Protein AF-A0A925NQA7-F1 (afdb_monomer_lite)

Foldseek 3Di:
DPFQQKKKKWKQDPVVRWTKIWIDGRNWFTQKMDIPPPRDIGPVRVLVRVLDPDTDIDMGRPGPPDPPPSRNRLGQTPVLVVVCPPPDDPDSVVSSPPPVVVVVVVVVVVVPPDDPPVDPVVVVVVVVVVVVVVVVVVVVVVVVVVVVVVVVVVVVVVVVVVVVD

Secondary structure (DSSP, 8-state):
----SEEEEEEEETTTTEEEEEEEETTTEEEEEEETTT--BSHHHHHHHHT--SSEEEEEE-TTS--GGG-----EEHHHHHTT-S---SSHHHHTT--HHHHHHHHHHHTTTS---TTTHHHHHHHHHHHHHHHHHHHHHHHHHHHHHHHHHHHHHHHHHHH--

Structure (mmCIF, N/CA/C/O backbone):
data_AF-A0A925NQA7-F1
#
_entry.id   AF-A0A925NQA7-F1
#
loop_
_atom_site.group_PDB
_atom_site.id
_atom_site.type_symbol
_atom_site.label_atom_id
_atom_site.label_alt_id
_atom_site.label_comp_id
_atom_site.label_asym_id
_atom_site.label_entity_id
_atom_site.label_seq_id
_atom_site.pdbx_PDB_ins_code
_atom_site.Cartn_x
_atom_site.Cartn_y
_atom_site.Cartn_z
_atom_site.occupancy
_atom_site.B_iso_or_equiv
_atom_site.auth_seq_id
_atom_site.auth_comp_id
_atom_site.auth_asym_id
_atom_site.auth_atom_id
_atom_site.pdbx_PDB_model_num
ATOM 1 N N . MET A 1 1 ? -11.123 -5.179 -18.446 1.00 50.88 1 MET A N 1
ATOM 2 C CA . MET A 1 1 ? -11.199 -4.831 -17.012 1.00 50.88 1 MET A CA 1
ATOM 3 C C . MET A 1 1 ? -10.976 -3.338 -16.896 1.00 50.88 1 MET A C 1
ATOM 5 O O . MET A 1 1 ? -9.967 -2.855 -17.395 1.00 50.88 1 MET A O 1
ATOM 9 N N . GLN A 1 2 ? -11.957 -2.610 -16.370 1.00 53.34 2 GLN A N 1
ATOM 10 C CA . GLN A 1 2 ? -11.882 -1.162 -16.194 1.00 53.34 2 GLN A CA 1
ATOM 11 C C . GLN A 1 2 ? -10.769 -0.862 -15.182 1.00 53.34 2 GLN A C 1
ATOM 13 O O . GLN A 1 2 ? -10.703 -1.492 -14.128 1.00 53.34 2 GLN A O 1
ATOM 18 N N . LYS A 1 3 ? -9.820 -0.002 -15.558 1.00 58.53 3 LYS A N 1
ATOM 19 C CA . LYS A 1 3 ? -8.661 0.317 -14.724 1.00 58.53 3 LYS A CA 1
ATOM 20 C C . LYS A 1 3 ? -9.125 1.291 -13.642 1.00 58.53 3 LYS A C 1
ATOM 22 O O . LYS A 1 3 ? -9.306 2.467 -13.932 1.00 58.53 3 LYS A O 1
ATOM 27 N N . VAL A 1 4 ? -9.357 0.777 -12.438 1.00 65.50 4 VAL A N 1
ATOM 28 C CA . VAL A 1 4 ? -9.710 1.583 -11.265 1.00 65.50 4 VAL A CA 1
ATOM 29 C C . VAL A 1 4 ? -8.491 2.422 -10.886 1.00 65.50 4 VAL A C 1
ATOM 31 O O . VAL A 1 4 ? -7.438 1.881 -10.540 1.00 65.50 4 VAL A O 1
ATOM 34 N N . GLU A 1 5 ? -8.602 3.739 -11.031 1.00 75.88 5 GLU A N 1
ATOM 35 C CA . GLU A 1 5 ? -7.496 4.671 -10.789 1.00 75.88 5 GLU A CA 1
ATOM 36 C C . GLU A 1 5 ? -7.332 4.950 -9.290 1.00 75.88 5 GLU A C 1
ATOM 38 O O . GLU A 1 5 ? -6.217 4.870 -8.769 1.00 75.88 5 GLU A O 1
ATOM 43 N N . SER A 1 6 ? -8.451 5.161 -8.593 1.00 82.56 6 SER A N 1
ATOM 44 C CA . SER A 1 6 ? -8.531 5.308 -7.140 1.00 82.56 6 SER A CA 1
ATOM 45 C C . SER A 1 6 ? -9.804 4.648 -6.611 1.00 82.56 6 SER A C 1
ATOM 47 O O . SER A 1 6 ? -10.866 4.765 -7.215 1.00 82.56 6 SER A O 1
ATOM 49 N N . GLY A 1 7 ? -9.718 3.979 -5.467 1.00 86.00 7 GLY A N 1
ATOM 50 C CA . GLY A 1 7 ? -10.853 3.358 -4.795 1.00 86.00 7 GLY A CA 1
ATOM 51 C C . GLY A 1 7 ? -10.732 3.458 -3.281 1.00 86.00 7 GLY A C 1
ATOM 52 O O . GLY A 1 7 ? -9.631 3.556 -2.749 1.00 86.00 7 GLY A O 1
ATOM 53 N N . ILE A 1 8 ? -11.859 3.427 -2.586 1.00 87.88 8 ILE A N 1
ATOM 54 C CA . ILE A 1 8 ? -11.936 3.447 -1.127 1.00 87.88 8 ILE A CA 1
ATOM 55 C C . ILE A 1 8 ? -12.511 2.108 -0.675 1.00 87.88 8 ILE A C 1
ATOM 57 O O . ILE A 1 8 ? -13.567 1.682 -1.140 1.00 87.88 8 ILE A O 1
ATOM 61 N N . LEU A 1 9 ? -11.810 1.433 0.225 1.00 87.88 9 LEU A N 1
ATOM 62 C CA . LEU A 1 9 ? -12.281 0.236 0.902 1.00 87.88 9 LEU A CA 1
ATOM 63 C C . LEU A 1 9 ? -12.857 0.641 2.259 1.00 87.88 9 LEU A C 1
ATOM 65 O O . LEU A 1 9 ? -12.115 0.995 3.170 1.00 87.88 9 LEU A O 1
ATOM 69 N N . TYR A 1 10 ? -14.176 0.584 2.380 1.00 88.75 10 TYR A N 1
ATOM 70 C CA . TYR A 1 10 ? -14.894 0.791 3.628 1.00 88.75 10 TYR A CA 1
ATOM 71 C C . TYR A 1 10 ? -14.980 -0.525 4.401 1.00 88.75 10 TYR A C 1
ATOM 73 O O . TYR A 1 10 ? -15.350 -1.563 3.843 1.00 88.75 10 TYR A O 1
ATOM 81 N N . ILE A 1 11 ? -14.637 -0.484 5.681 1.00 89.31 11 ILE A N 1
ATOM 82 C CA . ILE A 1 11 ? -14.584 -1.642 6.568 1.00 89.31 11 ILE A CA 1
ATOM 83 C C . ILE A 1 11 ? -15.437 -1.326 7.789 1.00 89.31 11 ILE A C 1
ATOM 85 O O . ILE A 1 11 ? -15.196 -0.338 8.479 1.00 89.31 11 ILE A O 1
ATOM 89 N N . ASN A 1 12 ? -16.422 -2.179 8.059 1.00 88.69 12 ASN A N 1
ATOM 90 C CA . ASN A 1 12 ? -17.249 -2.100 9.258 1.00 88.69 12 ASN A CA 1
ATOM 91 C C . ASN A 1 12 ? -17.246 -3.450 9.977 1.00 88.69 12 ASN A C 1
ATOM 93 O O . ASN A 1 12 ? -17.753 -4.438 9.444 1.00 88.69 12 ASN A O 1
ATOM 97 N N . SER A 1 13 ? -16.692 -3.494 11.187 1.00 86.94 13 SER A N 1
ATOM 98 C CA . SER A 1 13 ? -16.791 -4.654 12.067 1.00 86.94 13 SER A CA 1
ATOM 99 C C . SER A 1 13 ? -17.734 -4.367 13.238 1.00 86.94 13 SER A C 1
ATOM 101 O O . SER A 1 13 ? -17.354 -3.651 14.172 1.00 86.94 13 SER A O 1
ATOM 103 N N . PRO A 1 14 ? -18.940 -4.968 13.259 1.00 79.50 14 PRO A N 1
ATOM 104 C CA . PRO A 1 14 ? -19.866 -4.806 14.375 1.00 79.50 14 PRO A CA 1
ATOM 105 C C . PRO A 1 14 ? -19.363 -5.472 15.666 1.00 79.50 14 PRO A C 1
ATOM 107 O O . PRO A 1 14 ? -19.711 -5.018 16.755 1.00 79.50 14 PRO A O 1
ATOM 110 N N . GLN A 1 15 ? -18.526 -6.514 15.572 1.00 77.75 15 GLN A N 1
ATOM 111 C CA . GLN A 1 15 ? -17.936 -7.170 16.745 1.00 77.75 15 GLN A CA 1
ATOM 112 C C . GLN A 1 15 ? -16.843 -6.314 17.389 1.00 77.75 15 GLN A C 1
ATOM 114 O O . GLN A 1 15 ? -16.854 -6.108 18.602 1.00 77.75 15 GLN A O 1
ATOM 119 N N . SER A 1 16 ? -15.924 -5.779 16.582 1.00 74.06 16 SER A N 1
ATOM 120 C CA . SER A 1 16 ? -14.827 -4.947 17.083 1.00 74.06 16 SER A CA 1
ATOM 121 C C . SER A 1 16 ? -15.239 -3.492 17.330 1.00 74.06 16 SER A C 1
ATOM 123 O O . SER A 1 16 ? -14.448 -2.737 17.892 1.00 74.06 16 SER A O 1
ATOM 125 N N . LYS A 1 17 ? -16.460 -3.091 16.932 1.00 81.31 17 LYS A N 1
ATOM 126 C CA . LYS A 1 17 ? -16.945 -1.695 16.923 1.00 81.31 17 LYS A CA 1
ATOM 127 C C . LYS A 1 17 ? -15.963 -0.748 16.224 1.00 81.31 17 LYS A C 1
ATOM 129 O O . LYS A 1 17 ? -15.743 0.375 16.672 1.00 81.31 17 LYS A O 1
ATOM 134 N N . LEU A 1 18 ? -15.341 -1.240 15.155 1.00 83.75 18 LEU A N 1
ATOM 135 C CA . LEU A 1 18 ? -14.381 -0.496 14.352 1.00 83.75 18 LEU A CA 1
ATOM 136 C C . LEU A 1 18 ? -14.991 -0.235 12.984 1.00 83.75 18 LEU A C 1
ATOM 138 O O . LEU A 1 18 ? -15.390 -1.163 12.281 1.00 83.75 18 LEU A O 1
ATOM 142 N N . GLU A 1 19 ? -15.021 1.037 12.619 1.00 87.94 19 GLU A N 1
ATOM 143 C CA . GLU A 1 19 ? -15.396 1.500 11.294 1.00 87.94 19 GLU A CA 1
ATOM 144 C C . GLU A 1 19 ? -14.228 2.294 10.729 1.00 87.94 19 GLU A C 1
ATOM 146 O O . GLU A 1 19 ? -13.608 3.096 11.435 1.00 87.94 19 GLU A O 1
ATOM 151 N N . GLY A 1 20 ? -13.898 2.070 9.466 1.00 88.81 20 GLY A N 1
ATOM 152 C CA . GLY A 1 20 ? -12.816 2.797 8.835 1.00 88.81 20 GLY A CA 1
ATOM 153 C C . GLY A 1 20 ? -12.794 2.671 7.328 1.00 88.81 20 GLY A C 1
ATOM 154 O O . GLY A 1 20 ? -13.499 1.872 6.718 1.00 88.81 20 GLY A O 1
ATOM 155 N N . GLU A 1 21 ? -11.954 3.501 6.739 1.00 89.44 21 GLU A N 1
ATOM 156 C CA . GLU A 1 21 ? -11.790 3.639 5.303 1.00 89.44 21 GLU A CA 1
ATOM 157 C C . GLU A 1 21 ? -10.316 3.464 4.965 1.00 89.44 21 GLU A C 1
ATOM 159 O O . GLU A 1 21 ? -9.455 4.028 5.638 1.00 89.44 21 GLU A O 1
ATOM 164 N N . ILE A 1 22 ? -10.018 2.694 3.922 1.00 88.81 22 ILE A N 1
ATOM 165 C CA . ILE A 1 22 ? -8.671 2.520 3.379 1.00 88.81 22 ILE A CA 1
ATOM 166 C C . ILE A 1 22 ? -8.655 3.035 1.944 1.00 88.81 22 ILE A C 1
ATOM 168 O O . ILE A 1 22 ? -9.431 2.590 1.101 1.00 88.81 22 ILE A O 1
ATOM 172 N N . GLY A 1 23 ? -7.740 3.950 1.648 1.00 88.00 23 GLY A N 1
ATOM 173 C CA . GLY A 1 23 ? -7.524 4.463 0.306 1.00 88.00 23 GLY A CA 1
ATOM 174 C C . GLY A 1 23 ? -6.668 3.501 -0.508 1.00 88.00 23 GLY A C 1
ATOM 175 O O . GLY A 1 23 ? -5.614 3.052 -0.053 1.00 88.00 23 GLY A O 1
ATOM 176 N N . VAL A 1 24 ? -7.112 3.186 -1.721 1.00 84.94 24 VAL A N 1
ATOM 177 C CA . VAL A 1 24 ? -6.430 2.297 -2.661 1.00 84.94 24 VAL A CA 1
ATOM 178 C C . VAL A 1 24 ? -6.185 3.035 -3.968 1.00 84.94 24 VAL A C 1
ATOM 180 O O . VAL A 1 24 ? -7.114 3.439 -4.658 1.00 84.94 24 VAL A O 1
ATOM 183 N N . PHE A 1 25 ? -4.926 3.145 -4.366 1.00 83.25 25 PHE A N 1
ATOM 184 C CA . PHE A 1 25 ? -4.509 3.737 -5.627 1.00 83.25 25 PHE A CA 1
ATOM 185 C C . PHE A 1 25 ? -4.082 2.661 -6.626 1.00 83.25 25 PHE A C 1
ATOM 187 O O . PHE A 1 25 ? -3.329 1.732 -6.305 1.00 83.25 25 PHE A O 1
ATOM 194 N N . HIS A 1 26 ? -4.572 2.788 -7.860 1.00 79.25 26 HIS A N 1
ATOM 195 C CA . HIS A 1 26 ? -4.302 1.883 -8.981 1.00 79.25 26 HIS A CA 1
ATOM 196 C C . HIS A 1 26 ? -4.595 0.400 -8.684 1.00 79.25 26 HIS A C 1
ATOM 198 O O . HIS A 1 26 ? -4.011 -0.490 -9.303 1.00 79.25 26 HIS A O 1
ATOM 204 N N . GLY A 1 27 ? -5.452 0.118 -7.697 1.00 73.38 27 GLY A N 1
ATOM 205 C CA . GLY A 1 27 ? -5.772 -1.241 -7.248 1.00 73.38 27 GLY A CA 1
ATOM 206 C C . GLY A 1 27 ? -4.603 -2.023 -6.634 1.00 73.38 27 GLY A C 1
ATOM 207 O O . GLY A 1 27 ? -4.743 -3.218 -6.392 1.00 73.38 27 GLY A O 1
ATOM 208 N N . ILE A 1 28 ? -3.444 -1.396 -6.404 1.00 80.75 28 ILE A N 1
ATOM 209 C CA . ILE A 1 28 ? -2.222 -2.089 -5.953 1.00 80.75 28 ILE A CA 1
ATOM 210 C C . ILE A 1 28 ? -1.510 -1.404 -4.790 1.00 80.75 28 ILE A C 1
ATOM 212 O O . ILE A 1 28 ? -0.726 -2.061 -4.100 1.00 80.75 28 ILE A O 1
ATOM 216 N N . PHE A 1 29 ? -1.753 -0.112 -4.573 1.00 81.62 29 PHE A N 1
ATOM 217 C CA . PHE A 1 29 ? -1.130 0.661 -3.507 1.00 81.62 29 PHE A CA 1
ATOM 218 C C . PHE A 1 29 ? -2.184 1.095 -2.494 1.00 81.62 29 PHE A C 1
ATOM 220 O O . PHE A 1 29 ? -3.223 1.600 -2.892 1.00 81.62 29 PHE A O 1
ATOM 227 N N . LEU A 1 30 ? -1.918 0.929 -1.203 1.00 84.75 30 LEU A N 1
ATOM 228 C CA . LEU A 1 30 ? -2.695 1.552 -0.136 1.00 84.75 30 LEU A CA 1
ATOM 229 C C . LEU A 1 30 ? -2.091 2.922 0.153 1.00 84.75 30 LEU A C 1
ATOM 231 O O . LEU A 1 30 ? -0.904 2.959 0.469 1.00 84.75 30 LEU A O 1
ATOM 235 N N . THR A 1 31 ? -2.880 3.995 0.042 1.00 84.19 31 THR A N 1
ATOM 236 C CA . THR A 1 31 ? -2.435 5.396 0.212 1.00 84.19 31 THR A CA 1
ATOM 237 C C . THR A 1 31 ? -2.496 5.901 1.643 1.00 84.19 31 THR A C 1
ATOM 239 O O . THR A 1 31 ? -1.745 6.800 2.018 1.00 84.19 31 THR A O 1
ATOM 242 N N . GLY A 1 32 ? -3.397 5.325 2.430 1.00 85.12 32 GLY A N 1
ATOM 243 C CA . GLY A 1 32 ? -3.710 5.746 3.784 1.00 85.12 32 GLY A CA 1
ATOM 244 C C . GLY A 1 32 ? -4.954 5.024 4.282 1.00 85.12 32 GLY A C 1
ATOM 245 O O . GLY A 1 32 ? -5.647 4.351 3.515 1.00 85.12 32 GLY A O 1
ATOM 246 N N . ALA A 1 33 ? -5.233 5.155 5.570 1.00 86.44 33 ALA A N 1
ATOM 247 C CA . ALA A 1 33 ? -6.498 4.733 6.145 1.00 86.44 33 ALA A CA 1
ATOM 248 C C . ALA A 1 33 ? -6.921 5.676 7.256 1.00 86.44 33 ALA A C 1
ATOM 250 O O . ALA A 1 33 ? -6.107 6.428 7.784 1.00 86.44 33 ALA A O 1
ATOM 251 N N . LYS A 1 34 ? -8.190 5.610 7.630 1.00 87.50 34 LYS A N 1
ATOM 252 C CA . LYS A 1 34 ? -8.762 6.398 8.711 1.00 87.50 34 LYS A CA 1
ATOM 253 C C . LYS A 1 34 ? -9.745 5.542 9.484 1.00 87.50 34 LYS A C 1
ATOM 255 O O . LYS A 1 34 ? -10.583 4.878 8.880 1.00 87.50 34 LYS A O 1
ATOM 260 N N . ILE A 1 35 ? -9.656 5.576 10.809 1.00 88.56 35 ILE A N 1
ATOM 261 C CA . ILE A 1 35 ? -10.630 4.930 11.693 1.00 88.56 35 ILE A CA 1
ATOM 262 C C . ILE A 1 35 ? -11.599 5.987 12.215 1.00 88.56 35 ILE A C 1
ATOM 264 O O . ILE A 1 35 ? -11.194 7.015 12.768 1.00 88.56 35 ILE A O 1
ATOM 268 N N . ALA A 1 36 ? -12.893 5.726 12.066 1.00 83.69 36 ALA A N 1
ATOM 269 C CA . ALA A 1 36 ? -13.938 6.561 12.626 1.00 83.69 36 ALA A CA 1
ATOM 270 C C . ALA A 1 36 ? -13.877 6.516 14.163 1.00 83.69 36 ALA A C 1
ATOM 272 O O . ALA A 1 36 ? -13.856 5.455 14.781 1.00 83.69 36 ALA A O 1
ATOM 273 N N . GLY A 1 37 ? -13.816 7.690 14.794 1.00 77.62 37 GLY A N 1
ATOM 274 C CA . GLY A 1 37 ? -13.870 7.839 16.253 1.00 77.62 37 GLY A CA 1
ATOM 275 C C . GLY A 1 37 ? -12.539 7.714 17.005 1.00 77.62 37 GLY A C 1
ATOM 276 O O . GLY A 1 37 ? -12.450 8.224 18.117 1.00 77.62 37 GLY A O 1
ATOM 277 N N . SER A 1 38 ? -11.494 7.119 16.418 1.00 73.19 38 SER A N 1
ATOM 278 C CA . SER A 1 38 ? -10.190 6.962 17.093 1.00 73.19 38 SER A CA 1
ATOM 279 C C . SER A 1 38 ? -9.195 8.089 16.792 1.00 73.19 38 SER A C 1
ATOM 281 O O . SER A 1 38 ? -8.188 8.214 17.484 1.00 73.19 38 SER A O 1
ATOM 283 N N . GLY A 1 39 ? -9.426 8.873 15.731 1.00 73.44 39 GLY A N 1
ATOM 284 C CA . GLY A 1 39 ? -8.450 9.851 15.226 1.00 73.44 39 GLY A CA 1
ATOM 285 C C . GLY A 1 39 ? -7.161 9.221 14.677 1.00 73.44 39 GLY A C 1
ATOM 286 O O . GLY A 1 39 ? -6.252 9.943 14.283 1.00 73.44 39 GLY A O 1
ATOM 287 N N . GLU A 1 40 ? -7.078 7.886 14.654 1.00 78.75 40 GLU A N 1
ATOM 288 C CA . GLU A 1 40 ? -5.977 7.139 14.058 1.00 78.75 40 GLU A CA 1
ATOM 289 C C . GLU A 1 40 ? -6.095 7.229 12.533 1.00 78.75 40 GLU A C 1
ATOM 291 O O . GLU A 1 40 ? -7.104 6.813 11.949 1.00 78.75 40 GLU A O 1
ATOM 296 N N . CYS A 1 41 ? -5.049 7.760 11.903 1.00 82.69 41 CYS A N 1
ATOM 297 C CA . CYS A 1 41 ? -4.912 7.840 10.455 1.00 82.69 41 CYS A CA 1
ATOM 298 C C . CYS A 1 41 ? -3.597 7.182 9.998 1.00 82.69 41 CYS A C 1
ATOM 300 O O . CYS A 1 41 ? -2.672 6.970 10.789 1.00 82.69 41 CYS A O 1
ATOM 302 N N . GLY A 1 42 ? -3.539 6.799 8.727 1.00 81.50 42 GLY A N 1
ATOM 303 C CA . GLY A 1 42 ? -2.353 6.249 8.082 1.00 81.50 42 GLY A CA 1
ATOM 304 C C . GLY A 1 42 ? -2.084 4.786 8.371 1.00 81.50 42 GLY A C 1
ATOM 305 O O . GLY A 1 42 ? -2.980 3.948 8.405 1.00 81.50 42 GLY A O 1
ATOM 306 N N . TYR A 1 43 ? -0.811 4.454 8.553 1.00 80.50 43 TYR A N 1
ATOM 307 C CA . TYR A 1 43 ? -0.373 3.084 8.802 1.00 80.50 43 TYR A CA 1
ATOM 308 C C . TYR A 1 43 ? -0.947 2.410 10.059 1.00 80.50 43 TYR A C 1
ATOM 310 O O . TYR A 1 43 ? -1.342 1.248 9.942 1.00 80.50 43 TYR A O 1
ATOM 318 N N . PRO A 1 44 ? -1.029 3.062 11.241 1.00 80.25 44 PRO A N 1
ATOM 319 C CA . PRO A 1 44 ? -1.645 2.425 12.405 1.00 80.25 44 PRO A CA 1
ATOM 320 C C . PRO A 1 44 ? -3.119 2.087 12.146 1.00 80.25 44 PRO A C 1
ATOM 322 O O . PRO A 1 44 ? -3.562 0.998 12.510 1.00 80.25 44 PRO A O 1
ATOM 325 N N . ALA A 1 45 ? -3.834 2.949 11.413 1.00 84.25 45 ALA A N 1
ATOM 326 C CA . ALA A 1 45 ? -5.198 2.681 10.974 1.00 84.25 45 ALA A CA 1
ATOM 327 C C . ALA A 1 45 ? -5.271 1.502 9.989 1.00 84.25 45 ALA A C 1
ATOM 329 O O . ALA A 1 45 ? -6.100 0.616 10.169 1.00 84.25 45 ALA A O 1
ATOM 330 N N . ILE A 1 46 ? -4.372 1.433 8.996 1.00 85.44 46 ILE A N 1
ATOM 331 C CA . ILE A 1 46 ? -4.301 0.299 8.055 1.00 85.44 46 ILE A CA 1
ATOM 332 C C . ILE A 1 46 ? -4.092 -1.009 8.811 1.00 85.44 46 ILE A C 1
ATOM 334 O O . ILE A 1 46 ? -4.811 -1.973 8.574 1.00 85.44 46 ILE A O 1
ATOM 338 N N . LYS A 1 47 ? -3.117 -1.047 9.724 1.00 83.06 47 LYS A N 1
ATOM 339 C CA . LYS A 1 47 ? -2.803 -2.248 10.498 1.00 83.06 47 LYS A CA 1
ATOM 340 C C . LYS A 1 47 ? -4.030 -2.734 11.265 1.00 83.06 47 LYS A C 1
ATOM 342 O O . LYS A 1 47 ? -4.411 -3.890 11.138 1.00 83.06 47 LYS A O 1
ATOM 347 N N . ARG A 1 48 ? -4.668 -1.835 12.007 1.00 82.25 48 ARG A N 1
ATOM 348 C CA . ARG A 1 48 ? -5.808 -2.165 12.860 1.00 82.25 48 ARG A CA 1
ATOM 349 C C . ARG A 1 48 ? -7.053 -2.564 12.069 1.00 82.25 48 ARG A C 1
ATOM 351 O O . ARG A 1 48 ? -7.807 -3.416 12.519 1.00 82.25 48 ARG A O 1
ATOM 358 N N . LEU A 1 49 ? -7.256 -1.983 10.887 1.00 83.19 49 LEU A N 1
ATOM 359 C CA . LEU A 1 49 ? -8.345 -2.366 9.988 1.00 83.19 49 LEU A CA 1
ATOM 360 C C . LEU A 1 49 ? -8.089 -3.703 9.277 1.00 83.19 49 LEU A C 1
ATOM 362 O O . LEU A 1 49 ? -9.039 -4.429 9.006 1.00 83.19 49 LEU A O 1
ATOM 366 N N . LEU A 1 50 ? -6.830 -4.044 8.987 1.00 82.56 50 LEU A N 1
ATOM 367 C CA . LEU A 1 50 ? -6.452 -5.331 8.388 1.00 82.56 50 LEU A CA 1
ATOM 368 C C . LEU A 1 50 ? -6.380 -6.481 9.402 1.00 82.56 50 LEU A C 1
ATOM 370 O O . LEU A 1 50 ? -6.432 -7.637 9.001 1.00 82.56 50 LEU A O 1
ATOM 374 N N . GLU A 1 51 ? -6.276 -6.180 10.698 1.00 82.06 51 GLU A N 1
ATOM 375 C CA . GLU A 1 51 ? -6.412 -7.161 11.787 1.00 82.06 51 GLU A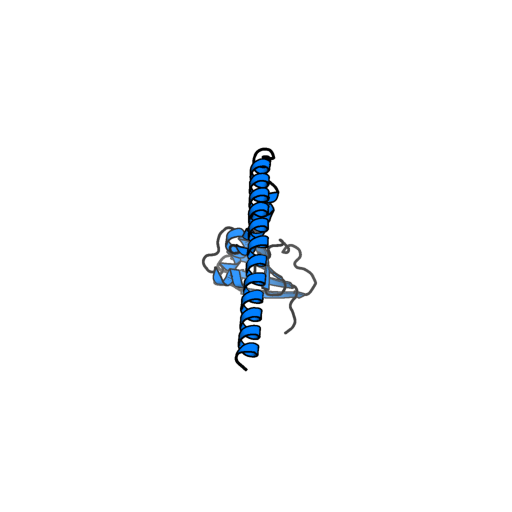 CA 1
ATOM 376 C C . GLU A 1 51 ? -7.867 -7.632 11.988 1.00 82.06 51 GLU A C 1
ATOM 378 O O . GLU A 1 51 ? -8.111 -8.579 12.733 1.00 82.06 51 GLU A O 1
ATOM 383 N N . ILE A 1 52 ? -8.844 -6.995 11.333 1.00 82.38 52 ILE A N 1
ATOM 384 C CA . ILE A 1 52 ? -10.254 -7.387 11.404 1.00 82.38 52 ILE A CA 1
ATOM 385 C C . ILE A 1 52 ? -10.474 -8.655 10.569 1.00 82.38 52 ILE A C 1
ATOM 387 O O . ILE A 1 52 ? -10.487 -8.605 9.340 1.00 82.38 52 ILE A O 1
ATOM 391 N N . GLU A 1 53 ? -10.712 -9.782 11.239 1.00 75.62 53 GLU A N 1
ATOM 392 C CA . GLU A 1 53 ? -11.051 -11.054 10.583 1.00 75.62 53 GLU A CA 1
ATOM 393 C C . GLU A 1 53 ? -12.526 -11.117 10.150 1.00 75.62 53 GLU A C 1
ATOM 395 O O . GLU A 1 53 ? -12.846 -11.663 9.094 1.00 75.62 53 GLU A O 1
ATOM 400 N N . GLU A 1 54 ? -13.430 -10.515 10.933 1.00 78.38 54 GLU A N 1
ATOM 401 C CA . GLU A 1 54 ? -14.876 -10.558 10.700 1.00 78.38 54 GLU A CA 1
ATOM 402 C C . GLU A 1 54 ? -15.475 -9.149 10.572 1.00 78.38 54 GLU A C 1
ATOM 404 O O . GLU A 1 54 ? -15.437 -8.330 11.498 1.00 78.38 54 GLU A O 1
ATOM 409 N N . GLY A 1 55 ? -16.071 -8.864 9.412 1.00 82.19 55 GLY A N 1
ATOM 410 C CA . GLY A 1 55 ? -16.690 -7.575 9.124 1.00 82.19 55 GLY A CA 1
ATOM 411 C C . GLY A 1 55 ? -17.311 -7.490 7.732 1.00 82.19 55 GLY A C 1
ATOM 412 O O . GLY A 1 55 ? -17.266 -8.426 6.935 1.00 82.19 55 GLY A O 1
ATOM 413 N N . THR A 1 56 ? -17.914 -6.341 7.447 1.00 86.00 56 THR A N 1
ATOM 414 C CA . THR A 1 56 ? -18.413 -5.973 6.122 1.00 86.00 56 THR A CA 1
ATOM 415 C C . THR A 1 56 ? -17.353 -5.143 5.414 1.00 86.00 56 THR A C 1
ATOM 417 O O . THR A 1 56 ? -16.967 -4.081 5.901 1.00 86.00 56 THR A O 1
ATOM 420 N N . PHE A 1 57 ? -16.912 -5.617 4.251 1.00 89.62 57 PHE A N 1
ATOM 421 C CA . PHE A 1 57 ? -15.910 -4.964 3.413 1.00 89.62 57 PHE A CA 1
ATOM 422 C C . PHE A 1 57 ? -16.587 -4.483 2.129 1.00 89.62 57 PHE A C 1
ATOM 424 O O . PHE A 1 57 ? -17.099 -5.290 1.356 1.00 89.62 57 PHE A O 1
ATOM 431 N N . THR A 1 58 ? -16.615 -3.171 1.903 1.00 88.31 58 THR A N 1
ATOM 432 C CA . THR A 1 58 ? -17.234 -2.559 0.719 1.00 88.31 58 THR A CA 1
ATOM 433 C C . THR A 1 58 ? -16.193 -1.768 -0.051 1.00 88.31 58 THR A C 1
ATOM 435 O O . THR A 1 58 ? -15.612 -0.827 0.476 1.00 88.31 58 THR A O 1
ATOM 438 N N . TYR A 1 59 ? -15.958 -2.135 -1.308 1.00 87.56 59 TYR A N 1
ATOM 439 C CA . TYR A 1 59 ? -15.035 -1.417 -2.182 1.00 87.56 59 TYR A CA 1
ATOM 440 C C . TYR A 1 59 ? -15.797 -0.456 -3.097 1.00 87.56 59 TYR A C 1
ATOM 442 O O . TYR A 1 59 ? -16.700 -0.873 -3.823 1.00 87.56 59 TYR A O 1
ATOM 450 N N . ILE A 1 60 ? -15.422 0.820 -3.067 1.00 86.31 60 ILE A N 1
ATOM 451 C CA . ILE A 1 60 ? -16.033 1.898 -3.844 1.00 86.31 60 ILE A CA 1
ATOM 452 C C . ILE A 1 60 ? -14.979 2.455 -4.800 1.00 86.31 60 ILE A C 1
ATOM 454 O O . ILE A 1 60 ? -13.947 2.959 -4.366 1.00 86.31 60 ILE A O 1
ATOM 458 N N . ASP A 1 61 ? -15.240 2.391 -6.103 1.00 84.69 61 ASP A N 1
ATOM 459 C CA . ASP A 1 61 ? -14.412 3.056 -7.113 1.00 84.69 61 ASP A CA 1
ATOM 460 C C . ASP A 1 61 ? -14.752 4.554 -7.141 1.00 84.69 61 ASP A C 1
ATOM 462 O O . ASP A 1 61 ? -15.886 4.940 -7.432 1.00 84.69 61 ASP A O 1
ATOM 466 N N . VAL A 1 62 ? -13.774 5.400 -6.811 1.00 80.31 62 VAL A N 1
ATOM 467 C CA . VAL A 1 62 ? -13.901 6.868 -6.850 1.00 80.31 62 VAL A CA 1
ATOM 468 C C . VAL A 1 62 ? -13.312 7.469 -8.133 1.00 80.31 62 VAL A C 1
ATOM 470 O O . VAL A 1 62 ? -13.395 8.682 -8.348 1.00 80.31 62 VAL A O 1
ATOM 473 N N . GLY A 1 63 ? -12.777 6.640 -9.031 1.00 74.56 63 GLY A N 1
ATOM 474 C CA . GLY A 1 63 ? -12.235 7.046 -10.320 1.00 74.56 63 GLY A CA 1
ATOM 475 C C . GLY A 1 63 ? -11.140 8.100 -10.171 1.00 74.56 63 GLY A C 1
ATOM 476 O O . GLY A 1 63 ? -10.168 7.914 -9.441 1.00 74.56 63 GLY A O 1
ATOM 477 N N . SER A 1 64 ? -11.316 9.226 -10.861 1.00 66.56 64 SER A N 1
ATOM 478 C CA . SER A 1 64 ? -10.376 10.351 -10.881 1.00 66.56 64 SER A CA 1
ATOM 479 C C . SER A 1 64 ? -10.647 11.422 -9.818 1.00 66.56 64 SER A C 1
ATOM 481 O O . SER A 1 64 ? -9.949 12.434 -9.792 1.00 66.56 64 SER A O 1
ATOM 483 N N . ARG A 1 65 ? -11.640 11.241 -8.927 1.00 63.12 65 ARG A N 1
ATOM 484 C CA . ARG A 1 65 ? -11.972 12.243 -7.889 1.00 63.12 65 ARG A CA 1
ATOM 485 C C . ARG A 1 65 ? -10.918 12.382 -6.781 1.00 63.12 65 ARG A C 1
ATOM 487 O O . ARG A 1 65 ? -11.064 13.269 -5.946 1.00 63.12 65 ARG A O 1
ATOM 494 N N . GLY A 1 66 ? -9.848 11.588 -6.819 1.00 61.31 66 GLY A N 1
ATOM 495 C CA . GLY A 1 66 ? -8.790 11.599 -5.808 1.00 61.31 66 GLY A CA 1
ATOM 496 C C . GLY A 1 66 ? -9.245 10.956 -4.499 1.00 61.31 66 GLY A C 1
ATOM 497 O O . GLY A 1 66 ? -10.429 10.684 -4.298 1.00 61.31 66 GLY A O 1
ATOM 498 N N . LEU A 1 67 ? -8.288 10.672 -3.617 1.00 66.75 67 LEU A N 1
ATOM 499 C CA . LEU A 1 67 ? -8.550 9.997 -2.336 1.00 66.75 67 LEU A CA 1
ATOM 500 C C . LEU A 1 67 ? -8.742 10.996 -1.180 1.00 66.75 67 LEU A C 1
ATOM 502 O O . LEU A 1 67 ? -9.029 10.586 -0.057 1.00 66.75 67 LEU A O 1
ATOM 506 N N . GLY A 1 68 ? -8.644 12.303 -1.460 1.00 69.69 68 GLY A N 1
ATOM 507 C CA . GLY A 1 68 ? -8.905 13.384 -0.508 1.00 69.69 68 GLY A CA 1
ATOM 508 C C . GLY A 1 68 ? -8.059 13.248 0.757 1.00 69.69 68 GLY A C 1
ATOM 509 O O . GLY A 1 68 ? -6.837 13.139 0.685 1.00 69.69 68 GLY A O 1
ATOM 510 N N . ASP A 1 69 ? -8.724 13.191 1.912 1.00 64.69 69 ASP A N 1
ATOM 511 C CA . ASP A 1 69 ? -8.096 13.055 3.234 1.00 64.69 69 ASP A CA 1
ATOM 512 C C . ASP A 1 69 ? -7.349 11.719 3.443 1.00 64.69 69 ASP A C 1
ATOM 514 O O . ASP A 1 69 ? -6.654 11.562 4.443 1.00 64.69 69 ASP A O 1
ATOM 518 N N . LEU A 1 70 ? -7.480 10.746 2.528 1.00 66.25 70 LEU A N 1
ATOM 519 C CA . LEU A 1 70 ? -6.755 9.468 2.564 1.00 66.25 70 LEU A CA 1
ATOM 520 C C . LEU A 1 70 ? -5.455 9.476 1.731 1.00 66.25 70 LEU A C 1
ATOM 522 O O . LEU A 1 70 ? -4.803 8.434 1.587 1.00 66.25 70 LEU A O 1
ATOM 526 N N . GLU A 1 71 ? -5.053 10.625 1.177 1.00 63.03 71 GLU A N 1
ATOM 527 C CA . GLU A 1 71 ? -3.776 10.810 0.474 1.00 63.03 71 GLU A CA 1
ATOM 528 C C . GLU A 1 71 ? -2.617 11.103 1.436 1.00 63.03 71 GLU A C 1
ATOM 530 O O . GLU A 1 71 ? -1.915 12.104 1.324 1.00 63.03 71 GLU A O 1
ATOM 535 N N . GLU A 1 72 ? -2.334 10.189 2.361 1.00 65.25 72 GLU A N 1
ATOM 536 C CA . GLU A 1 72 ? -1.189 10.337 3.274 1.00 65.25 72 GLU A CA 1
ATOM 537 C C . GLU A 1 72 ? 0.165 9.974 2.631 1.00 65.25 72 GLU A C 1
ATOM 539 O O . GLU A 1 72 ? 1.180 9.823 3.310 1.00 65.25 72 GLU A O 1
ATOM 544 N N . ASN A 1 73 ? 0.203 9.839 1.299 1.00 63.84 73 ASN A N 1
ATOM 545 C CA . ASN A 1 73 ? 1.386 9.496 0.499 1.00 63.84 73 ASN A CA 1
ATOM 546 C C . ASN A 1 73 ? 2.094 8.199 0.950 1.00 63.84 73 ASN A C 1
ATOM 548 O O . ASN A 1 73 ? 3.249 7.939 0.598 1.00 63.84 73 ASN A O 1
ATOM 552 N N . LEU A 1 74 ? 1.388 7.354 1.701 1.00 69.88 74 LEU A N 1
ATOM 553 C CA . LEU A 1 74 ? 1.827 6.027 2.082 1.00 69.88 74 LEU A CA 1
ATOM 554 C C . LEU A 1 74 ? 1.770 5.187 0.801 1.00 69.88 74 LEU A C 1
ATOM 556 O O . LEU A 1 74 ? 0.717 5.031 0.215 1.00 69.88 74 LEU A O 1
ATOM 560 N N . LYS A 1 75 ? 2.889 4.718 0.249 1.00 72.25 75 LYS A N 1
ATOM 561 C CA . LYS A 1 75 ? 2.884 3.938 -1.012 1.00 72.25 75 LYS A CA 1
ATOM 562 C C . LYS A 1 75 ? 3.090 2.461 -0.724 1.00 72.25 75 LYS A C 1
ATOM 564 O O . LYS A 1 75 ? 4.043 1.851 -1.211 1.00 72.25 75 LYS A O 1
ATOM 569 N N . LEU A 1 76 ? 2.220 1.890 0.106 1.00 75.69 76 LEU A N 1
ATOM 570 C CA . LEU A 1 76 ? 2.334 0.489 0.506 1.00 75.69 76 LEU A CA 1
ATOM 571 C C . LEU A 1 76 ? 1.721 -0.419 -0.545 1.00 75.69 76 LEU A C 1
ATOM 573 O O . LEU A 1 76 ? 0.558 -0.273 -0.899 1.00 75.69 76 LEU A O 1
ATOM 577 N N . ARG A 1 77 ? 2.484 -1.388 -1.048 1.00 79.50 77 ARG A N 1
ATOM 578 C CA . ARG A 1 77 ? 1.960 -2.343 -2.023 1.00 79.50 77 ARG A CA 1
ATOM 579 C C . ARG A 1 77 ? 1.148 -3.426 -1.310 1.00 79.50 77 ARG A C 1
ATOM 581 O O . ARG A 1 77 ? 1.668 -4.088 -0.414 1.00 79.50 77 ARG A O 1
ATOM 588 N N . ILE A 1 78 ? -0.074 -3.686 -1.773 1.00 79.00 78 ILE A N 1
ATOM 589 C CA . ILE A 1 78 ? -0.974 -4.703 -1.194 1.00 79.00 78 ILE A CA 1
ATOM 590 C C . ILE A 1 78 ? -0.292 -6.079 -1.123 1.00 79.00 78 ILE A C 1
ATOM 592 O O . ILE A 1 78 ? -0.364 -6.763 -0.107 1.00 79.00 78 ILE A O 1
ATOM 596 N N . THR A 1 79 ? 0.458 -6.465 -2.159 1.00 77.00 79 THR A N 1
ATOM 597 C CA . THR A 1 79 ? 1.167 -7.757 -2.191 1.00 77.00 79 THR A CA 1
ATOM 598 C C . THR A 1 79 ? 2.239 -7.890 -1.107 1.00 77.00 79 THR A C 1
ATOM 600 O O . THR A 1 79 ? 2.536 -9.001 -0.686 1.00 77.00 79 THR A O 1
ATOM 603 N N . GLN A 1 80 ? 2.848 -6.784 -0.665 1.00 72.31 80 GLN A N 1
ATOM 604 C CA . GLN A 1 80 ? 3.823 -6.812 0.431 1.00 72.31 80 GLN A CA 1
ATOM 605 C C . GLN A 1 80 ? 3.119 -7.026 1.770 1.00 72.31 80 GLN A C 1
ATOM 607 O O . GLN A 1 80 ? 3.599 -7.795 2.592 1.00 72.31 80 GLN A O 1
ATOM 612 N N . ILE A 1 81 ? 1.957 -6.399 1.950 1.00 74.69 81 ILE A N 1
ATOM 613 C CA . ILE A 1 81 ? 1.139 -6.524 3.158 1.00 74.69 81 ILE A CA 1
ATOM 614 C C . ILE A 1 81 ? 0.576 -7.941 3.301 1.00 74.69 81 ILE A C 1
ATOM 616 O O . ILE A 1 81 ? 0.670 -8.510 4.383 1.00 74.69 81 ILE A O 1
ATOM 620 N N . ILE A 1 82 ? 0.063 -8.542 2.219 1.00 73.50 82 ILE A N 1
ATOM 621 C CA . ILE A 1 82 ? -0.484 -9.912 2.244 1.00 73.50 82 ILE A CA 1
ATOM 622 C C . ILE A 1 82 ? 0.545 -10.919 2.775 1.00 73.50 82 ILE A C 1
ATOM 624 O O . ILE A 1 82 ? 0.202 -11.767 3.589 1.00 73.50 82 ILE A O 1
ATOM 628 N N . ASN A 1 83 ? 1.812 -10.792 2.375 1.00 69.31 83 ASN A N 1
ATOM 629 C CA . ASN A 1 83 ? 2.879 -11.692 2.827 1.00 69.31 83 ASN A CA 1
ATOM 630 C C . ASN A 1 83 ? 3.294 -11.481 4.292 1.00 69.31 83 ASN A C 1
ATOM 632 O O . ASN A 1 83 ? 3.988 -12.324 4.855 1.00 69.31 83 ASN A O 1
ATOM 636 N N . LEU A 1 84 ? 2.932 -10.342 4.886 1.00 66.25 84 LEU A N 1
ATOM 637 C CA . LEU A 1 84 ? 3.262 -9.987 6.266 1.00 66.25 84 LEU A CA 1
ATOM 638 C C . LEU A 1 84 ? 2.095 -10.241 7.229 1.00 66.25 84 LEU A C 1
ATOM 640 O O . LEU A 1 84 ? 2.296 -10.194 8.440 1.00 66.25 84 LEU A O 1
ATOM 644 N N . MET A 1 85 ? 0.893 -10.530 6.723 1.00 68.38 85 MET A N 1
ATOM 645 C CA . MET A 1 85 ? -0.235 -10.940 7.558 1.00 68.38 85 MET A CA 1
ATOM 646 C C . MET A 1 85 ? -0.031 -12.373 8.082 1.00 68.38 85 MET A C 1
ATOM 648 O O . MET A 1 85 ? 0.452 -13.230 7.340 1.00 68.38 85 MET A O 1
ATOM 652 N N . PRO A 1 86 ? -0.384 -12.664 9.349 1.00 60.19 86 PRO A N 1
ATOM 653 C CA . PRO A 1 86 ? -1.071 -11.790 10.313 1.00 60.19 86 PRO A CA 1
ATOM 654 C C . PRO A 1 86 ? -0.142 -10.881 11.148 1.00 60.19 86 PRO A C 1
ATOM 656 O O . PRO A 1 86 ? -0.609 -9.985 11.841 1.00 60.19 86 PRO A O 1
ATOM 659 N N . ASN A 1 87 ? 1.180 -11.063 11.087 1.00 60.59 87 ASN A N 1
ATOM 660 C CA . ASN A 1 87 ? 2.140 -10.333 11.924 1.00 60.59 87 ASN A CA 1
ATOM 661 C C . ASN A 1 87 ? 2.617 -9.019 11.277 1.00 60.59 87 ASN A C 1
ATOM 663 O O . ASN A 1 87 ? 3.794 -8.873 10.932 1.00 60.59 87 ASN A O 1
ATOM 667 N N . LEU A 1 88 ? 1.719 -8.034 11.140 1.00 63.84 88 LEU A N 1
ATOM 668 C CA . LEU A 1 88 ? 2.096 -6.718 10.613 1.00 63.84 88 LEU A CA 1
ATOM 669 C C . LEU A 1 88 ? 3.019 -5.967 11.598 1.00 63.84 88 LEU A C 1
ATOM 671 O O . LEU A 1 88 ? 2.644 -5.739 12.759 1.00 63.84 88 LEU A O 1
ATOM 675 N N . PRO A 1 89 ? 4.216 -5.523 11.166 1.00 59.78 89 PRO A N 1
ATOM 676 C CA . PRO A 1 89 ? 5.131 -4.799 12.039 1.00 59.78 89 PRO A CA 1
ATOM 677 C C . PRO A 1 89 ? 4.549 -3.435 12.425 1.00 59.78 89 PRO A C 1
ATOM 679 O O . PRO A 1 89 ? 3.787 -2.829 11.679 1.00 59.78 89 PRO A O 1
ATOM 682 N N . THR A 1 90 ? 4.902 -2.933 13.606 1.00 60.84 90 THR A N 1
ATOM 683 C CA . THR A 1 90 ? 4.396 -1.656 14.142 1.00 60.84 90 THR A CA 1
ATOM 684 C C . THR A 1 90 ? 4.936 -0.420 13.418 1.00 60.84 90 THR A C 1
ATOM 686 O O . THR A 1 90 ? 4.312 0.631 13.495 1.00 60.84 90 THR A O 1
ATOM 689 N N . ASN A 1 91 ? 6.042 -0.546 12.676 1.00 59.50 91 ASN A N 1
ATOM 690 C CA . ASN A 1 91 ? 6.648 0.543 11.907 1.00 59.50 91 ASN A CA 1
ATOM 691 C C . ASN A 1 91 ? 6.481 0.348 10.395 1.00 59.50 91 ASN A C 1
ATOM 693 O O . ASN A 1 91 ? 6.763 -0.733 9.866 1.00 59.50 91 ASN A O 1
ATOM 697 N N . ILE A 1 92 ? 6.120 1.436 9.705 1.00 62.84 92 ILE A N 1
ATOM 698 C CA . ILE A 1 92 ? 6.025 1.533 8.237 1.00 62.84 92 ILE A CA 1
ATOM 699 C C . ILE A 1 92 ? 7.317 1.051 7.569 1.00 62.84 92 ILE A C 1
ATOM 701 O O . ILE A 1 92 ? 7.257 0.290 6.606 1.00 62.84 92 ILE A O 1
ATOM 705 N N . ASP A 1 93 ? 8.482 1.422 8.110 1.00 58.31 93 ASP A N 1
ATOM 706 C CA . ASP A 1 93 ? 9.800 1.072 7.557 1.00 58.31 93 ASP A CA 1
ATOM 707 C C . ASP A 1 93 ? 10.058 -0.438 7.483 1.00 58.31 93 ASP A C 1
ATOM 709 O O . ASP A 1 93 ? 10.801 -0.922 6.623 1.00 58.31 93 ASP A O 1
ATOM 713 N N . LEU A 1 94 ? 9.433 -1.201 8.381 1.00 57.38 94 LEU A N 1
ATOM 714 C CA . LEU A 1 94 ? 9.541 -2.655 8.417 1.00 57.38 94 LEU A CA 1
ATOM 715 C C . LEU A 1 94 ? 8.551 -3.314 7.444 1.00 57.38 94 LEU A C 1
ATOM 717 O O . LEU A 1 94 ? 8.916 -4.304 6.811 1.00 57.38 94 LEU A O 1
ATOM 721 N N . ALA A 1 95 ? 7.349 -2.751 7.260 1.00 55.94 95 ALA A N 1
ATOM 722 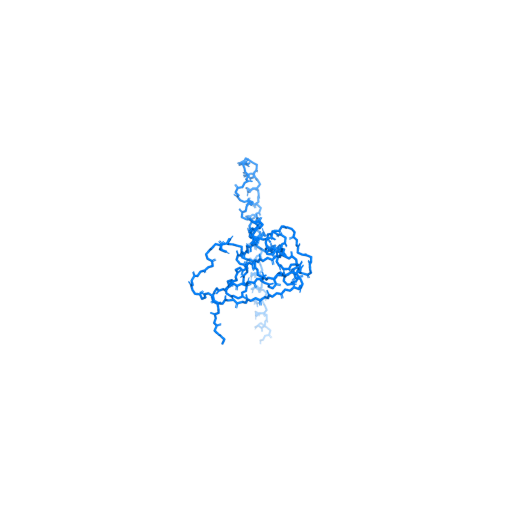C CA . ALA A 1 95 ? 6.345 -3.260 6.314 1.00 55.94 95 ALA A CA 1
ATOM 723 C C . ALA A 1 95 ? 6.608 -2.879 4.854 1.00 55.94 95 ALA A C 1
ATOM 725 O O . ALA A 1 95 ? 6.325 -3.668 3.954 1.00 55.94 95 ALA A O 1
ATOM 726 N N . MET A 1 96 ? 7.234 -1.725 4.604 1.00 59.00 96 MET A N 1
ATOM 727 C CA . MET A 1 96 ? 7.778 -1.380 3.283 1.00 59.00 96 MET A CA 1
ATOM 728 C C . MET A 1 96 ? 8.907 -2.319 2.858 1.00 59.00 96 MET A C 1
ATOM 730 O O . MET A 1 96 ? 9.347 -2.254 1.710 1.00 59.00 96 MET A O 1
ATOM 734 N N . GLY A 1 97 ? 9.335 -3.204 3.769 1.00 48.66 97 GLY A N 1
ATOM 735 C CA . GLY A 1 97 ? 10.166 -4.349 3.485 1.00 48.66 97 GLY A CA 1
ATOM 736 C C . GLY A 1 97 ? 11.454 -3.894 2.855 1.00 48.66 97 GLY A C 1
ATOM 737 O O . GLY A 1 97 ? 11.577 -3.984 1.641 1.00 48.66 97 GLY A O 1
ATOM 738 N N . LYS A 1 98 ? 12.388 -3.400 3.684 1.00 47.34 98 LYS A N 1
ATOM 739 C CA . LYS A 1 98 ? 13.836 -3.421 3.422 1.00 47.34 98 LYS A CA 1
ATOM 740 C C . LYS A 1 98 ? 14.113 -3.388 1.915 1.00 47.34 98 LYS A C 1
ATOM 742 O O . LYS A 1 98 ? 14.538 -4.384 1.329 1.00 47.34 98 LYS A O 1
ATOM 747 N N . ASN A 1 99 ? 13.816 -2.252 1.279 1.00 47.66 99 ASN A N 1
ATOM 748 C CA . ASN A 1 99 ? 14.202 -1.989 -0.100 1.00 47.66 99 ASN A CA 1
ATOM 749 C C . ASN A 1 99 ? 15.724 -1.799 -0.078 1.00 47.66 99 ASN A C 1
ATOM 751 O O . ASN A 1 99 ? 16.258 -0.699 -0.182 1.00 47.66 99 ASN A O 1
ATOM 755 N N . THR A 1 100 ? 16.418 -2.894 0.226 1.00 51.88 100 THR A N 1
ATOM 756 C CA . THR A 1 100 ? 17.856 -3.013 0.419 1.00 51.88 100 THR A CA 1
ATOM 757 C C . THR A 1 100 ? 18.548 -2.534 -0.837 1.00 51.88 100 THR A C 1
ATOM 759 O O . THR A 1 100 ? 19.561 -1.869 -0.729 1.00 51.88 100 THR A O 1
ATOM 762 N N . LEU A 1 101 ? 17.937 -2.717 -2.008 1.00 48.88 101 LEU A N 1
ATOM 763 C CA . LEU A 1 101 ? 18.428 -2.153 -3.256 1.00 48.88 101 LEU A CA 1
ATOM 764 C C . LEU A 1 101 ? 18.412 -0.614 -3.289 1.00 48.88 101 LEU A C 1
ATOM 766 O O . LEU A 1 101 ? 19.415 -0.011 -3.668 1.00 48.88 101 LEU A O 1
ATOM 770 N N . ASN A 1 102 ? 17.321 0.036 -2.865 1.00 52.00 102 ASN A N 1
ATOM 771 C CA . ASN A 1 102 ? 17.277 1.503 -2.810 1.00 52.00 102 ASN A CA 1
ATOM 772 C C . ASN A 1 102 ? 18.117 2.069 -1.664 1.00 52.00 102 ASN A C 1
ATOM 774 O O . ASN A 1 102 ? 18.708 3.131 -1.829 1.00 52.00 102 ASN A O 1
ATOM 778 N N . ARG A 1 103 ? 18.235 1.359 -0.533 1.00 53.06 103 ARG A N 1
ATOM 779 C CA . ARG A 1 103 ? 19.131 1.772 0.553 1.00 53.06 103 ARG A CA 1
ATOM 780 C C . ARG A 1 103 ? 20.600 1.586 0.185 1.00 53.06 103 ARG A C 1
ATOM 782 O O . ARG A 1 103 ? 21.386 2.427 0.569 1.00 53.06 103 ARG A O 1
ATOM 789 N N . ILE A 1 104 ? 20.978 0.562 -0.584 1.00 53.91 104 ILE A N 1
ATOM 790 C CA . ILE A 1 104 ? 22.359 0.401 -1.076 1.00 53.91 104 ILE A CA 1
ATOM 791 C C . ILE A 1 104 ? 22.725 1.558 -2.019 1.00 53.91 104 ILE A C 1
ATOM 793 O O . ILE A 1 104 ? 23.790 2.138 -1.861 1.00 53.91 104 ILE A O 1
ATOM 797 N N . ARG A 1 105 ? 21.814 1.994 -2.904 1.00 55.22 105 ARG A N 1
ATOM 798 C CA . ARG A 1 105 ? 22.035 3.202 -3.726 1.00 55.22 105 ARG A CA 1
ATOM 799 C C . ARG A 1 105 ? 22.038 4.497 -2.913 1.00 55.22 105 ARG A C 1
ATOM 801 O O . ARG A 1 105 ? 22.858 5.371 -3.163 1.00 55.22 105 ARG A O 1
ATOM 808 N N . ALA A 1 106 ? 21.143 4.631 -1.934 1.00 53.12 106 ALA A N 1
ATOM 809 C CA . ALA A 1 106 ? 21.095 5.815 -1.079 1.00 53.12 106 ALA A CA 1
ATOM 810 C C . ALA A 1 106 ? 22.276 5.879 -0.102 1.00 53.12 106 ALA A C 1
ATOM 812 O O . ALA A 1 106 ? 22.691 6.971 0.246 1.00 53.12 106 ALA A O 1
ATOM 813 N N . MET A 1 107 ? 22.848 4.745 0.307 1.00 50.62 107 MET A N 1
ATOM 814 C CA . MET A 1 107 ? 24.033 4.684 1.164 1.00 50.62 107 MET A CA 1
ATOM 815 C C . MET A 1 107 ? 25.297 5.021 0.363 1.00 50.62 107 MET A C 1
ATOM 817 O O . MET A 1 107 ? 26.103 5.789 0.863 1.00 50.62 107 MET A O 1
ATOM 821 N N . ASP A 1 108 ? 25.389 4.618 -0.914 1.00 51.94 108 ASP A N 1
ATOM 822 C CA . ASP A 1 108 ? 26.409 5.139 -1.849 1.00 51.94 108 ASP A CA 1
ATOM 823 C C . ASP A 1 108 ? 26.316 6.666 -2.036 1.00 51.94 108 ASP A C 1
ATOM 825 O O . ASP A 1 108 ? 27.319 7.337 -2.263 1.00 51.94 108 ASP A O 1
ATOM 829 N N . THR A 1 109 ? 25.111 7.237 -1.921 1.00 51.75 109 THR A N 1
ATOM 830 C CA . THR A 1 109 ? 24.891 8.678 -2.140 1.00 51.75 109 THR A CA 1
ATOM 831 C C . THR A 1 109 ? 25.004 9.497 -0.844 1.00 51.75 109 THR A C 1
ATOM 833 O O . THR A 1 109 ? 25.504 10.617 -0.862 1.00 51.75 109 THR A O 1
ATOM 836 N N . ALA A 1 110 ? 24.594 8.945 0.302 1.00 47.81 110 ALA A N 1
ATOM 837 C CA . ALA A 1 110 ? 24.670 9.595 1.614 1.00 47.81 110 ALA A CA 1
ATOM 838 C C . ALA A 1 110 ? 26.089 9.556 2.203 1.00 47.81 110 ALA A C 1
ATOM 840 O O . ALA A 1 110 ? 26.470 10.470 2.932 1.00 47.81 110 ALA A O 1
ATOM 841 N N . SER A 1 111 ? 26.917 8.582 1.805 1.00 45.12 111 SER A N 1
ATOM 842 C CA . SER A 1 111 ? 28.365 8.607 2.052 1.00 45.12 111 SER A CA 1
ATOM 843 C C . SER A 1 111 ? 29.094 9.761 1.345 1.00 45.12 111 SER A C 1
ATOM 845 O O . SER A 1 111 ? 30.280 9.950 1.588 1.00 45.12 111 SER A O 1
ATOM 847 N N . MET A 1 112 ? 28.411 10.555 0.506 1.00 47.78 112 MET A N 1
ATOM 848 C CA . MET A 1 112 ? 28.972 11.763 -0.108 1.00 47.78 112 MET A CA 1
ATOM 849 C C . MET A 1 112 ? 28.523 13.081 0.541 1.00 47.78 112 MET A C 1
ATOM 851 O O . MET A 1 112 ? 29.019 14.126 0.130 1.00 47.78 112 MET A O 1
ATOM 855 N N . THR A 1 113 ? 27.593 13.090 1.510 1.00 46.12 113 THR A N 1
ATOM 856 C CA . THR A 1 113 ? 27.004 14.365 1.992 1.00 46.12 113 THR A CA 1
ATOM 857 C C . THR A 1 113 ? 27.181 14.665 3.481 1.00 46.12 113 THR A C 1
ATOM 859 O O . THR A 1 113 ? 27.003 15.813 3.874 1.00 46.12 113 THR A O 1
ATOM 862 N N . GLU A 1 114 ? 27.620 13.714 4.305 1.00 49.56 114 GLU A N 1
ATOM 863 C CA . GLU A 1 114 ? 27.916 13.981 5.719 1.00 49.56 114 GLU A CA 1
ATOM 864 C C . GLU A 1 114 ? 29.267 13.399 6.129 1.00 49.56 114 GLU A C 1
ATOM 866 O O . GLU A 1 114 ? 29.350 12.399 6.835 1.00 49.56 114 GLU A O 1
ATOM 871 N N . THR A 1 115 ? 30.364 14.039 5.725 1.00 41.97 115 THR A N 1
ATOM 872 C CA . THR A 1 115 ? 31.548 14.044 6.591 1.00 41.97 115 THR A CA 1
ATOM 873 C C . THR A 1 115 ? 32.328 15.333 6.406 1.00 41.97 115 THR A C 1
ATOM 875 O O . THR A 1 115 ? 33.093 15.537 5.465 1.00 41.97 115 THR A O 1
ATOM 878 N N . THR A 1 116 ? 32.113 16.224 7.360 1.00 44.34 116 THR A N 1
ATOM 879 C CA . THR A 1 116 ? 32.976 17.337 7.729 1.00 44.34 116 THR A CA 1
ATOM 880 C C . THR A 1 116 ? 34.343 16.803 8.193 1.00 44.34 116 THR A C 1
ATOM 882 O O . THR A 1 116 ? 34.684 16.935 9.355 1.00 44.34 116 THR A O 1
ATOM 885 N N . GLU A 1 117 ? 35.126 16.172 7.313 1.00 44.41 117 GLU A N 1
ATOM 886 C CA . GLU A 1 117 ? 36.503 15.707 7.582 1.00 44.41 117 GLU A CA 1
ATOM 887 C C . GLU A 1 117 ? 37.399 15.903 6.344 1.00 44.41 117 GLU A C 1
ATOM 889 O O . GLU A 1 117 ? 38.127 15.031 5.876 1.00 44.41 117 GLU A O 1
ATOM 894 N N . THR A 1 118 ? 37.361 17.112 5.790 1.00 43.78 118 THR A N 1
ATOM 895 C CA . THR A 1 118 ? 38.026 17.530 4.542 1.00 43.78 118 THR A CA 1
ATOM 896 C C . THR A 1 118 ? 39.571 17.549 4.603 1.00 43.78 118 THR A C 1
ATOM 898 O O . THR A 1 118 ? 40.218 18.081 3.705 1.00 43.78 118 THR A O 1
ATOM 901 N N . ALA A 1 119 ? 40.207 16.973 5.630 1.00 45.06 119 ALA A N 1
ATOM 902 C CA . ALA A 1 119 ? 41.666 16.990 5.792 1.00 45.06 119 ALA A CA 1
ATOM 903 C C . ALA A 1 119 ? 42.345 15.612 5.651 1.00 45.06 119 ALA A C 1
ATOM 905 O O . ALA A 1 119 ? 43.476 15.554 5.161 1.00 45.06 119 ALA A O 1
ATOM 906 N N . GLU A 1 120 ? 41.687 14.505 6.018 1.00 45.84 120 GLU A N 1
ATOM 907 C CA . GLU A 1 120 ? 42.316 13.171 5.980 1.00 45.84 120 GLU A CA 1
ATOM 908 C C . GLU A 1 120 ? 42.003 12.383 4.698 1.00 45.84 120 GLU A C 1
ATOM 910 O O . GLU A 1 120 ? 42.910 11.778 4.118 1.00 45.84 120 GLU A O 1
ATOM 915 N N . GLN A 1 121 ? 40.785 12.485 4.155 1.00 47.75 121 GLN A N 1
ATOM 916 C CA . GLN A 1 121 ? 40.417 11.834 2.885 1.00 47.75 121 GLN A CA 1
ATOM 917 C C . GLN A 1 121 ? 41.231 12.342 1.689 1.00 47.75 121 GLN A C 1
ATOM 919 O O . GLN A 1 121 ? 41.551 11.575 0.783 1.00 47.75 121 GLN A O 1
ATOM 924 N N . HIS A 1 122 ? 41.699 13.594 1.719 1.00 47.34 122 HIS A N 1
ATOM 925 C CA . HIS A 1 122 ? 42.483 14.145 0.614 1.00 47.34 122 HIS A CA 1
ATOM 926 C C . HIS A 1 122 ? 43.871 13.496 0.457 1.00 47.34 122 HIS A C 1
ATOM 928 O O . HIS A 1 122 ? 44.475 13.574 -0.615 1.00 47.34 122 HIS A O 1
ATOM 934 N N . LYS A 1 123 ? 44.388 12.834 1.503 1.00 48.62 123 LYS A N 1
ATOM 935 C CA . LYS A 1 123 ? 45.615 12.025 1.411 1.00 48.62 123 LYS A CA 1
ATOM 936 C C . LYS A 1 123 ? 45.329 10.623 0.879 1.00 48.62 123 LYS A C 1
ATOM 938 O O . LYS A 1 123 ? 46.110 10.125 0.072 1.00 48.62 123 LYS A O 1
ATOM 943 N N . VAL A 1 124 ? 44.210 10.024 1.284 1.00 54.53 124 VAL A N 1
ATOM 944 C CA . VAL A 1 124 ? 43.807 8.679 0.851 1.00 54.53 124 VAL A CA 1
ATOM 945 C C . VAL A 1 124 ? 43.432 8.685 -0.633 1.00 54.53 124 VAL A C 1
ATOM 947 O O . VAL A 1 124 ? 43.939 7.861 -1.388 1.00 54.53 124 VAL A O 1
ATOM 950 N N . ASP A 1 125 ? 42.677 9.683 -1.096 1.00 56.06 125 ASP A N 1
ATOM 951 C CA . ASP A 1 125 ? 42.286 9.797 -2.508 1.00 56.06 125 ASP A CA 1
ATOM 952 C C . ASP A 1 125 ? 43.480 10.035 -3.438 1.00 56.06 125 ASP A C 1
ATOM 954 O O . ASP A 1 125 ? 43.526 9.499 -4.547 1.00 56.06 125 ASP A O 1
ATOM 958 N N . LYS A 1 126 ? 44.493 10.788 -2.986 1.00 62.44 126 LYS A N 1
ATOM 959 C CA . LYS A 1 126 ? 45.738 10.968 -3.750 1.00 62.44 126 LYS A CA 1
ATOM 960 C C . LYS A 1 126 ? 46.528 9.667 -3.860 1.00 62.44 126 LYS A C 1
ATOM 962 O O . LYS A 1 126 ? 46.990 9.340 -4.949 1.00 62.44 126 LYS A O 1
ATOM 967 N N . GLN A 1 127 ? 46.634 8.906 -2.771 1.00 64.12 127 GLN A N 1
ATOM 968 C CA . GLN A 1 127 ? 47.325 7.615 -2.781 1.00 64.12 127 GLN A CA 1
ATOM 969 C C . GLN A 1 127 ? 46.603 6.581 -3.654 1.00 64.12 127 GLN A C 1
ATOM 971 O O . GLN A 1 127 ? 47.255 5.861 -4.407 1.00 64.12 127 GLN A O 1
ATOM 976 N N . VAL A 1 128 ? 45.268 6.536 -3.618 1.00 62.78 128 VAL A N 1
ATOM 977 C CA . VAL A 1 128 ? 44.477 5.628 -4.463 1.00 62.78 128 VAL A CA 1
ATOM 978 C C . VAL A 1 128 ? 44.557 6.038 -5.940 1.00 62.78 128 VAL A C 1
ATOM 980 O O . VAL A 1 128 ? 44.734 5.178 -6.802 1.00 62.78 128 VAL A O 1
ATOM 983 N N . ALA A 1 129 ? 44.521 7.336 -6.259 1.00 66.12 129 ALA A N 1
ATOM 984 C CA . ALA A 1 129 ? 44.679 7.822 -7.632 1.00 66.12 129 ALA A CA 1
ATOM 985 C C . ALA A 1 129 ? 46.082 7.550 -8.211 1.00 66.12 129 ALA A C 1
ATOM 987 O O . ALA A 1 129 ? 46.208 7.189 -9.383 1.00 66.12 129 ALA A O 1
ATOM 988 N N . GLU A 1 130 ? 47.138 7.686 -7.403 1.00 70.12 130 GLU A N 1
ATOM 989 C CA . GLU A 1 130 ? 48.506 7.328 -7.804 1.00 70.12 130 GLU A CA 1
ATOM 990 C C . GLU A 1 130 ? 48.669 5.816 -8.001 1.00 70.12 130 GLU A C 1
ATOM 992 O O . GLU A 1 130 ? 49.270 5.393 -8.989 1.00 70.12 130 GLU A O 1
ATOM 997 N N . GLN A 1 131 ? 48.073 4.990 -7.133 1.00 67.56 131 GLN A N 1
ATOM 998 C CA . GLN A 1 131 ? 48.074 3.533 -7.300 1.00 67.56 131 GLN A CA 1
ATOM 999 C C . GLN A 1 131 ? 47.323 3.096 -8.562 1.00 67.56 131 GLN A C 1
ATOM 1001 O O . GLN A 1 131 ? 47.806 2.227 -9.288 1.00 67.56 131 GLN A O 1
ATOM 1006 N N . LEU A 1 132 ? 46.186 3.723 -8.873 1.00 64.44 132 LEU A N 1
ATOM 1007 C CA . LEU A 1 132 ? 45.434 3.441 -10.097 1.00 64.44 132 LEU A CA 1
ATOM 1008 C C . LEU A 1 132 ? 46.223 3.824 -11.354 1.00 64.44 132 LEU A C 1
ATOM 1010 O O . LEU A 1 132 ? 46.270 3.034 -12.294 1.00 64.44 132 LEU A O 1
ATOM 1014 N N . ARG A 1 133 ? 46.913 4.973 -11.359 1.00 68.75 133 ARG A N 1
ATOM 1015 C CA . ARG A 1 133 ? 47.786 5.371 -12.480 1.00 68.75 133 ARG A CA 1
ATOM 1016 C C . ARG A 1 133 ? 48.970 4.424 -12.667 1.00 68.75 133 ARG A C 1
ATOM 1018 O O . ARG A 1 133 ? 49.259 4.042 -13.796 1.00 68.75 133 ARG A O 1
ATOM 1025 N N . AL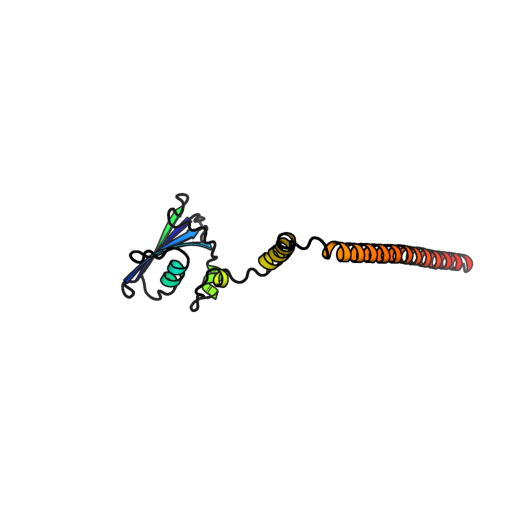A A 1 134 ? 49.610 4.001 -11.577 1.00 72.75 134 ALA A N 1
ATOM 1026 C CA . ALA A 1 134 ? 50.727 3.059 -11.632 1.00 72.75 134 ALA A CA 1
ATOM 1027 C C . ALA A 1 134 ? 50.300 1.661 -12.121 1.00 72.75 134 ALA A C 1
ATOM 1029 O O . ALA A 1 134 ? 51.057 0.982 -12.819 1.00 72.75 134 ALA A O 1
ATOM 1030 N N . ILE A 1 135 ? 49.082 1.221 -11.781 1.00 67.19 135 ILE A N 1
ATOM 1031 C CA . ILE A 1 135 ? 48.515 -0.033 -12.292 1.00 67.19 135 ILE A CA 1
ATOM 1032 C C . ILE A 1 135 ? 48.194 0.097 -13.784 1.00 67.19 135 ILE A C 1
ATOM 1034 O O . ILE A 1 135 ? 48.549 -0.797 -14.553 1.00 67.19 135 ILE A O 1
ATOM 1038 N N . ASP A 1 136 ? 47.586 1.203 -14.211 1.00 64.81 136 ASP A N 1
ATOM 1039 C CA . ASP A 1 136 ? 47.197 1.400 -15.610 1.00 64.81 136 ASP A CA 1
ATOM 1040 C C . ASP A 1 136 ? 48.428 1.453 -16.534 1.00 64.81 136 ASP A C 1
ATOM 1042 O O . ASP A 1 136 ? 48.508 0.711 -17.518 1.00 64.81 136 ASP A O 1
ATOM 1046 N N . GLU A 1 137 ? 49.473 2.188 -16.135 1.00 71.12 137 GLU A N 1
ATOM 1047 C CA . GLU A 1 137 ? 50.755 2.245 -16.852 1.00 71.12 137 GLU A CA 1
ATOM 1048 C C . GLU A 1 137 ? 51.404 0.855 -16.988 1.00 71.12 137 GLU A C 1
ATOM 1050 O O . GLU A 1 137 ? 51.885 0.468 -18.060 1.00 71.12 137 GLU A O 1
ATOM 1055 N N . LYS A 1 138 ? 51.340 0.039 -15.928 1.00 64.38 138 LYS A N 1
ATOM 1056 C CA . LYS A 1 138 ? 51.879 -1.326 -15.947 1.00 64.38 138 LYS A CA 1
ATOM 1057 C C . LYS A 1 138 ? 51.077 -2.255 -16.863 1.00 64.38 138 LYS A C 1
ATOM 1059 O O . LYS A 1 138 ? 51.661 -3.123 -17.516 1.00 64.38 138 LYS A O 1
ATOM 1064 N N . THR A 1 139 ? 49.759 -2.073 -16.956 1.00 71.69 139 THR A N 1
ATOM 1065 C CA . THR A 1 139 ? 48.922 -2.874 -17.863 1.00 71.69 139 THR A CA 1
ATOM 1066 C C . THR A 1 139 ? 49.081 -2.477 -19.329 1.00 71.69 139 THR A C 1
ATOM 1068 O O . THR A 1 139 ? 48.977 -3.346 -20.199 1.00 71.69 139 THR A O 1
ATOM 1071 N N . MET A 1 140 ? 49.406 -1.214 -19.624 1.00 69.81 140 MET A N 1
ATOM 1072 C CA . MET A 1 140 ? 49.592 -0.741 -20.998 1.00 69.81 140 MET A CA 1
ATOM 1073 C C . MET A 1 140 ? 50.825 -1.378 -21.655 1.00 69.81 140 MET A C 1
ATOM 1075 O O . MET A 1 140 ? 50.739 -1.902 -22.769 1.00 69.81 140 MET A O 1
ATOM 1079 N N . ASN A 1 141 ? 51.937 -1.456 -20.920 1.00 73.69 141 ASN A N 1
ATOM 1080 C CA . ASN A 1 141 ? 53.156 -2.115 -21.395 1.00 73.69 141 ASN A CA 1
ATOM 1081 C C . ASN A 1 141 ? 52.972 -3.635 -21.547 1.00 73.69 141 ASN A C 1
ATOM 1083 O O . ASN A 1 141 ? 53.482 -4.234 -22.494 1.00 73.69 141 ASN A O 1
ATOM 1087 N N . PHE A 1 142 ? 52.192 -4.265 -20.661 1.00 78.06 142 PHE A N 1
ATOM 1088 C CA . PHE A 1 142 ? 51.912 -5.701 -20.733 1.00 78.06 142 PHE A CA 1
ATOM 1089 C C . PHE A 1 142 ? 51.033 -6.065 -21.938 1.00 78.06 142 PHE A C 1
ATOM 1091 O O . PHE A 1 142 ? 51.313 -7.034 -22.645 1.00 78.06 142 PHE A O 1
ATOM 1098 N N . ARG A 1 143 ? 50.008 -5.251 -22.228 1.00 76.94 143 ARG A N 1
ATOM 1099 C CA . ARG A 1 143 ? 49.163 -5.418 -23.421 1.00 76.94 143 ARG A CA 1
ATOM 1100 C C . ARG A 1 143 ? 49.978 -5.289 -24.707 1.00 76.94 143 ARG A C 1
ATOM 1102 O O . ARG A 1 143 ? 49.828 -6.124 -25.595 1.00 76.94 143 ARG A O 1
ATOM 1109 N N . ALA A 1 144 ? 50.869 -4.300 -24.790 1.00 82.94 144 ALA A N 1
ATOM 1110 C CA . ALA A 1 144 ? 51.732 -4.119 -25.956 1.00 82.94 144 ALA A CA 1
ATOM 1111 C C . ALA A 1 144 ? 52.649 -5.334 -26.193 1.00 82.94 144 ALA A C 1
ATOM 1113 O O . ALA A 1 144 ? 52.759 -5.810 -27.322 1.00 82.94 144 ALA A O 1
ATOM 1114 N N . LEU A 1 145 ? 53.247 -5.886 -25.134 1.00 85.88 145 LEU A N 1
ATOM 1115 C CA . LEU A 1 145 ? 54.144 -7.043 -25.228 1.00 85.88 145 LEU A CA 1
ATOM 1116 C C . LEU A 1 145 ? 53.414 -8.294 -25.749 1.00 85.88 145 LEU A C 1
ATOM 1118 O O . LEU A 1 145 ? 53.952 -9.015 -26.587 1.00 85.88 145 LEU A O 1
ATOM 1122 N N . ILE A 1 146 ? 52.161 -8.506 -25.332 1.00 87.38 146 ILE A N 1
ATOM 1123 C CA . ILE A 1 146 ? 51.323 -9.605 -25.837 1.00 87.38 146 ILE A CA 1
ATOM 1124 C C . ILE A 1 146 ? 51.067 -9.456 -27.342 1.00 87.38 146 ILE A C 1
ATOM 1126 O O . ILE A 1 146 ? 51.250 -10.419 -28.085 1.00 87.38 146 ILE A O 1
ATOM 1130 N N . PHE A 1 147 ? 50.686 -8.263 -27.810 1.00 88.38 147 PHE A N 1
ATOM 1131 C CA . PHE A 1 147 ? 50.422 -8.037 -29.236 1.00 88.38 147 PHE A CA 1
ATOM 1132 C C . PHE A 1 147 ? 51.664 -8.266 -30.101 1.00 88.38 147 PHE A C 1
ATOM 1134 O O . PHE A 1 147 ? 51.584 -8.960 -31.115 1.00 88.38 147 PHE A O 1
ATOM 1141 N N . TRP A 1 148 ? 52.818 -7.744 -29.680 1.00 88.75 148 TRP A N 1
ATOM 1142 C CA . TRP A 1 148 ? 54.077 -7.953 -30.395 1.00 88.75 148 TRP A CA 1
ATOM 1143 C C . TRP A 1 148 ? 54.536 -9.412 -30.362 1.00 88.75 148 TRP A C 1
ATOM 1145 O O . TRP A 1 148 ? 54.991 -9.929 -31.381 1.00 88.75 148 TRP A O 1
ATOM 1155 N N . GLY A 1 149 ? 54.370 -10.099 -29.229 1.00 90.31 149 GLY A N 1
ATOM 1156 C CA . GLY A 1 149 ? 54.702 -11.516 -29.099 1.00 90.31 149 GLY A CA 1
ATOM 1157 C C . GLY A 1 149 ? 53.880 -12.396 -30.040 1.00 90.31 149 GLY A C 1
ATOM 1158 O O . GLY A 1 149 ? 54.444 -13.196 -30.784 1.00 90.31 149 GLY A O 1
ATOM 1159 N N . VAL A 1 150 ? 52.556 -12.208 -30.073 1.00 90.75 150 VAL A N 1
ATOM 1160 C CA . VAL A 1 150 ? 51.670 -12.959 -30.980 1.00 90.75 150 VAL A CA 1
ATOM 1161 C C . VAL A 1 150 ? 52.005 -12.659 -32.441 1.00 90.75 150 VAL A C 1
ATOM 1163 O O . VAL A 1 150 ? 52.115 -13.584 -33.244 1.00 90.75 150 VAL A O 1
ATOM 1166 N N . PHE A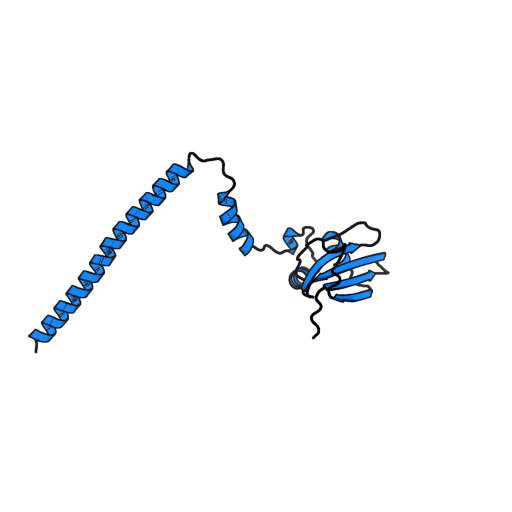 1 151 ? 52.228 -11.389 -32.786 1.00 90.44 151 PHE A N 1
ATOM 1167 C CA . PHE A 1 151 ? 52.594 -10.997 -34.146 1.00 90.44 151 PHE A CA 1
ATOM 1168 C C . PHE A 1 151 ? 53.901 -11.653 -34.612 1.00 90.44 151 PHE A C 1
ATOM 1170 O O . PHE A 1 151 ? 53.966 -12.179 -35.724 1.00 90.44 151 PHE A O 1
ATOM 1177 N N . LEU A 1 152 ? 54.926 -11.683 -33.755 1.00 92.88 152 LEU A N 1
ATOM 1178 C CA . LEU A 1 152 ? 56.221 -12.280 -34.083 1.00 92.88 152 LEU A CA 1
ATOM 1179 C C . LEU A 1 152 ? 56.106 -13.796 -34.273 1.00 92.88 152 LEU A C 1
ATOM 1181 O O . LEU A 1 152 ? 56.625 -14.326 -35.254 1.00 92.88 152 LEU A O 1
ATOM 1185 N N . VAL A 1 153 ? 55.371 -14.487 -33.396 1.00 93.19 153 VAL A N 1
ATOM 1186 C CA . VAL A 1 153 ? 55.149 -15.939 -33.504 1.00 93.19 153 VAL A CA 1
ATOM 1187 C C . VAL A 1 153 ? 54.407 -16.293 -34.795 1.00 93.19 153 VAL A C 1
ATOM 1189 O O . VAL A 1 153 ? 54.818 -17.211 -35.504 1.00 93.19 153 VAL A O 1
ATOM 1192 N N . VAL A 1 154 ? 53.355 -15.545 -35.143 1.00 90.88 154 VAL A N 1
ATOM 1193 C CA . VAL A 1 154 ? 52.600 -15.765 -36.387 1.00 90.88 154 VAL A CA 1
ATOM 1194 C C . VAL A 1 154 ? 53.470 -15.479 -37.612 1.00 90.88 154 VAL A C 1
ATOM 1196 O O . VAL A 1 154 ? 53.495 -16.285 -38.539 1.00 90.88 154 VAL A O 1
ATOM 1199 N N . SER A 1 155 ? 54.234 -14.383 -37.605 1.00 89.69 155 SER A N 1
ATOM 1200 C CA . SER A 1 155 ? 55.136 -14.022 -38.706 1.00 89.69 155 SER A CA 1
ATOM 1201 C C . SER A 1 155 ? 56.228 -15.078 -38.928 1.00 89.69 155 SER A C 1
ATOM 1203 O O . SER A 1 155 ? 56.440 -15.523 -40.057 1.00 89.69 155 SER A O 1
ATOM 1205 N N . CYS A 1 156 ? 56.852 -15.577 -37.854 1.00 87.88 156 CYS A N 1
ATOM 1206 C CA . CYS A 1 156 ? 57.814 -16.679 -37.936 1.00 87.88 156 CYS A CA 1
ATOM 1207 C C . CYS A 1 156 ? 57.176 -17.981 -38.435 1.00 87.88 156 CYS A C 1
ATOM 1209 O O . CYS A 1 156 ? 57.780 -18.675 -39.253 1.00 87.88 156 CYS A O 1
ATOM 1211 N N . GLY A 1 157 ? 55.963 -18.308 -37.980 1.00 90.12 157 GLY A N 1
ATOM 1212 C CA . GLY A 1 157 ? 55.234 -19.491 -38.441 1.00 90.12 157 GLY A CA 1
ATOM 1213 C C . GLY A 1 157 ? 54.937 -19.446 -39.941 1.00 90.12 157 GLY A C 1
ATOM 1214 O O . GLY A 1 157 ? 55.165 -20.429 -40.644 1.00 90.12 157 GLY A O 1
ATOM 1215 N N . VAL A 1 158 ? 54.502 -18.290 -40.451 1.00 88.81 158 VAL A N 1
ATOM 1216 C CA . VAL A 1 158 ? 54.263 -18.083 -41.889 1.00 88.81 158 VAL A CA 1
ATOM 1217 C C . VAL A 1 158 ? 55.570 -18.152 -42.682 1.00 88.81 158 VAL A C 1
ATOM 1219 O O . VAL A 1 158 ? 55.612 -18.815 -43.716 1.00 88.81 158 VAL A O 1
ATOM 1222 N N . ALA A 1 159 ? 56.650 -17.533 -42.198 1.00 89.88 159 ALA A N 1
ATOM 1223 C CA . ALA A 1 159 ? 57.951 -17.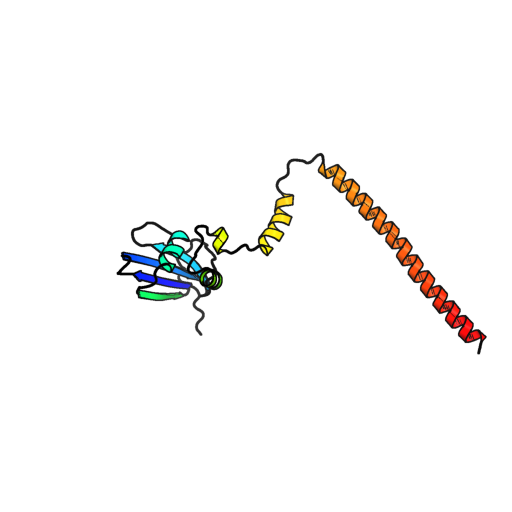572 -42.868 1.00 89.88 159 ALA A CA 1
ATOM 1224 C C . ALA A 1 159 ? 58.520 -18.999 -42.964 1.00 89.88 159 ALA A C 1
ATOM 1226 O O . ALA A 1 159 ? 58.984 -19.404 -44.028 1.00 89.88 159 ALA A O 1
ATOM 1227 N N . LEU A 1 160 ? 58.429 -19.790 -41.889 1.00 89.06 160 LEU A N 1
ATOM 1228 C CA . LEU A 1 160 ? 58.836 -21.200 -41.895 1.00 89.06 160 LEU A CA 1
ATOM 1229 C C . LEU A 1 160 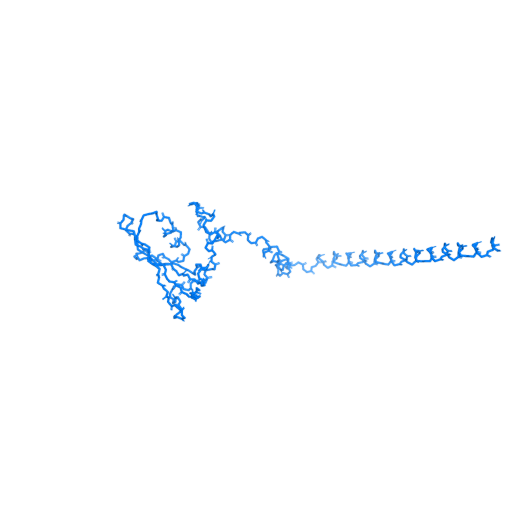? 57.976 -22.039 -42.847 1.00 89.06 160 LEU A C 1
ATOM 1231 O O . LEU A 1 160 ? 58.510 -22.864 -43.584 1.00 89.06 160 LEU A O 1
ATOM 1235 N N . ALA A 1 161 ? 56.663 -21.801 -42.884 1.00 84.50 161 ALA A N 1
ATOM 1236 C CA . ALA A 1 161 ? 55.761 -22.495 -43.800 1.00 84.50 161 ALA A CA 1
ATOM 1237 C C . ALA A 1 161 ? 56.054 -22.186 -45.280 1.00 84.50 161 ALA A C 1
ATOM 1239 O O . ALA A 1 161 ? 55.871 -23.056 -46.129 1.00 84.50 161 ALA A O 1
ATOM 1240 N N . PHE A 1 162 ? 56.525 -20.974 -45.588 1.00 85.94 162 PHE A N 1
ATOM 1241 C CA . PHE A 1 162 ? 56.972 -20.595 -46.932 1.00 85.94 162 PHE A CA 1
ATOM 1242 C C . PHE A 1 162 ? 58.364 -21.124 -47.287 1.00 85.94 162 PHE A C 1
ATOM 1244 O O . PHE A 1 162 ? 58.635 -21.317 -48.462 1.00 85.94 162 PHE A O 1
ATOM 1251 N N . TYR A 1 163 ? 59.241 -21.345 -46.307 1.00 81.94 163 TYR A N 1
ATOM 1252 C CA . TYR A 1 163 ? 60.605 -21.827 -46.552 1.00 81.94 163 TYR A CA 1
ATOM 1253 C C . TYR A 1 163 ? 60.694 -23.355 -46.694 1.00 81.94 163 TYR A C 1
ATOM 1255 O O . TYR A 1 163 ? 61.603 -23.870 -47.336 1.00 81.94 163 TYR A O 1
ATOM 1263 N N . ILE A 1 164 ? 59.760 -24.092 -46.084 1.00 78.62 164 ILE A N 1
ATOM 1264 C CA . ILE A 1 164 ? 59.686 -25.564 -46.151 1.00 78.62 164 ILE A CA 1
ATOM 1265 C C . ILE A 1 164 ? 58.969 -26.046 -47.434 1.00 78.62 164 ILE A C 1
ATOM 1267 O O . ILE A 1 164 ? 58.959 -27.243 -47.724 1.00 78.62 164 ILE A O 1
ATOM 1271 N N . LYS A 1 165 ? 58.378 -25.131 -48.209 1.00 53.12 165 LYS A N 1
ATOM 1272 C CA . LYS A 1 165 ? 57.630 -25.412 -49.438 1.00 53.12 165 LYS A CA 1
ATOM 1273 C C . LYS A 1 165 ? 58.417 -24.993 -50.673 1.00 53.12 165 LYS A C 1
ATOM 1275 O O . LYS A 1 165 ? 58.353 -25.751 -51.664 1.00 53.12 165 LYS A O 1
#

pLDDT: mean 71.99, std 14.4, range [41.97, 93.19]

Sequence (165 aa):
MQKVESGILYINSPQSKLEGEIGVFHGIFLTGAKIAGSGECGYPAIKRLLEIEEGTFTYIDVGSRGLGDLEENLKLRITQIINLMPNLPTNIDLAMGKNTLNRIRAMDTASMTETTETAEQHKVDKQVAEQLRAIDEKTMNFRALIFWGVFLVVSCGVALAFYIK

Radius of gyration: 31.85 Å; chains: 1; bounding box: 80×43×66 Å